Protein AF-A0A6N7ATV6-F1 (afdb_monomer_lite)

Sequence (110 aa):
MRVSTTDLQNAFGKYLSLVQQEDVIIVKNGKSVAKLVKYSEPDYSLVHEEGCGYRVNRMISLEEYTALIESSDQRYELIDGEVYLLASPSFTHQVVMTAPLDVRLFGYAT

Structure (mmCIF, N/CA/C/O backbone):
data_AF-A0A6N7ATV6-F1
#
_entry.id   AF-A0A6N7ATV6-F1
#
loop_
_atom_site.group_PDB
_atom_site.id
_atom_site.type_symbol
_atom_site.label_atom_id
_atom_site.label_alt_id
_atom_site.label_comp_id
_atom_site.label_asym_id
_atom_site.label_entity_id
_atom_site.label_seq_id
_atom_site.pdbx_PDB_ins_code
_atom_site.Cartn_x
_atom_site.Cartn_y
_atom_site.Cartn_z
_atom_site.occupancy
_atom_site.B_iso_or_equiv
_atom_site.auth_seq_id
_atom_site.auth_comp_id
_atom_site.auth_asym_id
_atom_site.auth_atom_id
_atom_site.pdbx_PDB_model_num
ATOM 1 N N . MET A 1 1 ? -15.388 1.008 12.009 1.00 87.00 1 MET A N 1
ATOM 2 C CA . MET A 1 1 ? 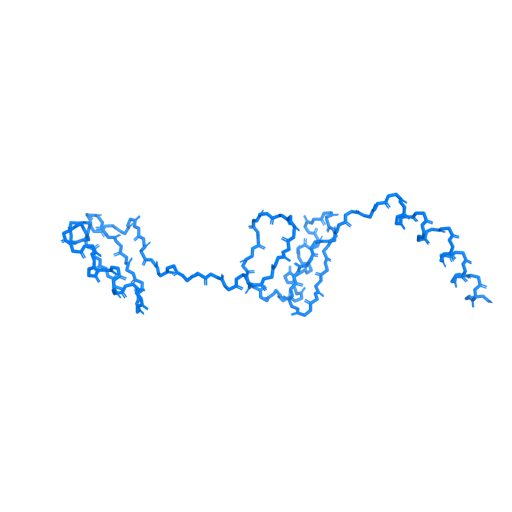-15.583 1.040 13.492 1.00 87.00 1 MET A CA 1
ATOM 3 C C . MET A 1 1 ? -14.518 1.870 14.251 1.00 87.00 1 MET A C 1
ATOM 5 O O . MET A 1 1 ? -13.439 2.075 13.712 1.00 87.00 1 MET A O 1
ATOM 9 N N . ARG A 1 2 ? -14.778 2.363 15.485 1.00 90.31 2 ARG A 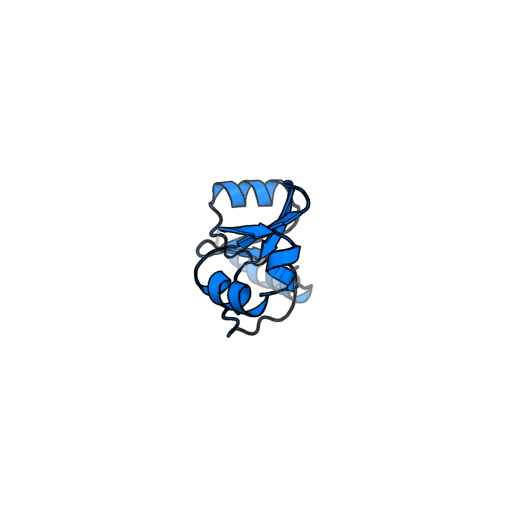N 1
ATOM 10 C CA . ARG A 1 2 ? -13.797 3.070 16.359 1.00 90.31 2 ARG A CA 1
ATOM 11 C C . ARG A 1 2 ? -13.525 2.301 17.658 1.00 90.31 2 ARG A C 1
ATOM 13 O O . ARG A 1 2 ? -14.477 1.894 18.312 1.00 90.31 2 ARG A O 1
ATOM 20 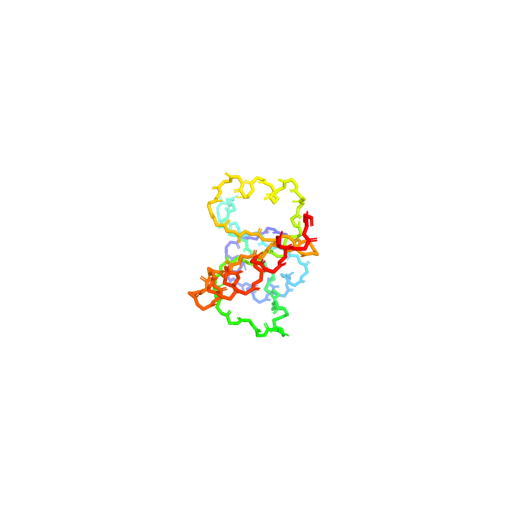N N . VAL A 1 3 ? -12.258 2.150 18.047 1.00 93.00 3 VAL A N 1
ATOM 21 C CA . VAL A 1 3 ? -11.840 1.371 19.232 1.00 93.00 3 VAL A CA 1
ATOM 22 C C . VAL A 1 3 ? -10.800 2.106 20.060 1.00 93.00 3 VAL A C 1
ATOM 24 O O . VAL A 1 3 ? -9.938 2.785 19.502 1.00 93.00 3 VAL A O 1
ATOM 27 N N . SER A 1 4 ? -10.851 1.971 21.385 1.00 93.69 4 SER A N 1
ATOM 28 C CA . SER A 1 4 ? -9.814 2.543 22.244 1.00 93.69 4 SER A CA 1
ATOM 29 C C . SER A 1 4 ? -8.502 1.761 22.118 1.00 93.69 4 SER A C 1
ATOM 31 O O . SER A 1 4 ? -8.494 0.567 21.808 1.00 93.69 4 SER A O 1
ATOM 33 N N . THR A 1 5 ? -7.371 2.416 22.388 1.00 92.56 5 THR A N 1
ATOM 34 C CA . THR A 1 5 ? -6.065 1.738 22.445 1.00 92.56 5 THR A CA 1
ATOM 35 C C . THR A 1 5 ? -6.048 0.592 23.455 1.00 92.56 5 THR A C 1
ATOM 37 O O . THR A 1 5 ? -5.401 -0.421 23.213 1.00 92.56 5 THR A O 1
ATOM 40 N N . THR A 1 6 ? -6.770 0.740 24.565 1.00 91.88 6 THR A N 1
ATOM 41 C CA . THR A 1 6 ? -6.840 -0.253 25.641 1.00 91.88 6 THR A CA 1
ATOM 42 C C . THR A 1 6 ? -7.633 -1.482 25.206 1.00 91.88 6 THR A C 1
ATOM 44 O O . THR A 1 6 ? -7.185 -2.608 25.403 1.00 91.88 6 THR A O 1
ATOM 47 N N . ASP A 1 7 ? -8.774 -1.282 24.540 1.00 91.62 7 ASP A N 1
ATOM 48 C CA . ASP A 1 7 ? -9.582 -2.391 24.023 1.00 91.62 7 ASP A CA 1
ATOM 49 C C . ASP A 1 7 ? -8.828 -3.164 22.947 1.00 91.62 7 ASP A C 1
ATOM 51 O O . ASP A 1 7 ? -8.844 -4.394 22.941 1.00 91.62 7 ASP A O 1
ATOM 55 N N . LEU A 1 8 ? -8.136 -2.448 22.056 1.00 91.19 8 LEU A N 1
ATOM 56 C CA . LEU A 1 8 ? -7.344 -3.060 20.998 1.00 91.19 8 LEU A CA 1
ATOM 57 C C . LEU A 1 8 ? -6.195 -3.911 21.546 1.00 91.19 8 LEU A C 1
ATOM 59 O O . LEU A 1 8 ? -5.938 -4.980 21.003 1.00 91.19 8 LEU A O 1
ATOM 63 N N . GLN A 1 9 ? -5.543 -3.479 22.628 1.00 90.50 9 GLN A N 1
ATOM 64 C CA . GLN A 1 9 ? -4.512 -4.273 23.304 1.00 90.50 9 GLN A CA 1
ATOM 65 C C . GLN A 1 9 ? -5.094 -5.534 23.954 1.00 90.50 9 GLN A C 1
ATOM 67 O O . GLN A 1 9 ? -4.531 -6.614 23.800 1.00 90.50 9 GLN A O 1
ATOM 72 N N . ASN A 1 10 ? -6.240 -5.414 24.628 1.00 93.50 10 ASN A N 1
ATOM 73 C CA . ASN A 1 10 ? -6.863 -6.530 25.342 1.00 93.50 10 ASN A CA 1
ATOM 74 C C . ASN A 1 10 ? -7.483 -7.581 24.407 1.00 93.50 10 ASN A C 1
ATOM 76 O O . ASN A 1 10 ? -7.558 -8.754 24.761 1.00 93.50 10 ASN A O 1
ATOM 80 N N . ALA A 1 11 ? -7.947 -7.172 23.223 1.00 93.06 11 ALA A N 1
ATOM 81 C CA . ALA A 1 11 ? -8.689 -8.031 22.301 1.00 93.06 11 ALA A CA 1
ATOM 82 C C . ALA A 1 11 ? -8.158 -7.959 20.860 1.00 93.06 11 ALA A C 1
ATOM 84 O O . ALA A 1 11 ? -8.935 -7.968 19.903 1.00 93.06 11 ALA A O 1
ATOM 85 N N . PHE A 1 12 ? -6.835 -7.911 20.683 1.00 91.81 12 PHE A N 1
ATOM 86 C CA . PHE A 1 12 ? -6.214 -7.707 19.369 1.00 91.81 12 PHE A CA 1
ATOM 87 C C . PHE A 1 12 ? -6.682 -8.714 18.304 1.00 91.81 12 PHE A C 1
ATOM 89 O O . PHE A 1 12 ? -7.061 -8.320 17.201 1.00 91.81 12 PHE A O 1
ATOM 96 N N . GLY A 1 13 ? -6.760 -10.005 18.649 1.00 90.62 13 GLY A N 1
ATOM 97 C CA . GLY A 1 13 ? -7.205 -11.057 17.722 1.00 90.62 13 GLY A CA 1
ATOM 98 C C . GLY A 1 13 ? -8.644 -10.883 17.217 1.00 90.62 13 GLY A C 1
ATOM 99 O O . GLY A 1 13 ? -8.937 -11.168 16.053 1.00 90.62 13 GLY A O 1
ATOM 100 N N . LYS A 1 14 ? -9.539 -10.338 18.055 1.00 91.62 14 LYS A N 1
ATOM 101 C CA . LYS A 1 14 ? -10.914 -10.009 17.652 1.00 91.62 14 LYS A CA 1
ATOM 102 C C . LYS A 1 14 ? -10.903 -8.945 16.558 1.00 91.62 14 LYS A C 1
ATOM 104 O O . LYS A 1 14 ? -11.592 -9.097 15.556 1.00 91.62 14 LYS A O 1
ATOM 109 N N . TYR A 1 15 ? -10.104 -7.894 16.732 1.00 92.75 15 TYR A N 1
ATOM 110 C CA . TYR A 1 15 ? -10.023 -6.809 15.757 1.00 92.75 15 TYR A CA 1
ATOM 111 C C . TYR A 1 15 ? -9.302 -7.218 14.477 1.00 92.75 15 TYR A C 1
ATOM 113 O O . TYR A 1 15 ? -9.734 -6.798 13.414 1.00 92.75 15 TYR A O 1
ATOM 121 N N . LEU A 1 16 ? -8.296 -8.098 14.535 1.00 90.94 16 LEU A N 1
ATOM 122 C CA . LEU A 1 16 ? -7.703 -8.684 13.324 1.00 90.94 16 LEU A CA 1
ATOM 123 C C . LEU A 1 16 ? -8.732 -9.436 12.471 1.00 90.94 16 LEU A C 1
ATOM 125 O O . LEU A 1 16 ? -8.718 -9.327 11.247 1.00 90.94 16 LEU A O 1
ATOM 129 N N . SER A 1 17 ? -9.641 -10.170 13.115 1.00 91.19 17 SER A N 1
ATOM 130 C CA . SER A 1 17 ? -10.722 -10.875 12.414 1.00 91.19 17 SER A CA 1
ATOM 131 C C . SER A 1 17 ? -11.735 -9.892 11.820 1.00 91.19 17 SER A C 1
ATOM 133 O O . SER A 1 17 ? -12.199 -10.070 10.700 1.00 91.19 17 SER A O 1
ATOM 135 N N . LEU A 1 18 ? -12.041 -8.823 12.556 1.00 90.00 18 LEU A N 1
ATOM 136 C CA . LEU A 1 18 ? -13.014 -7.798 12.172 1.00 90.00 18 LEU A CA 1
ATOM 137 C C . LEU A 1 18 ? -12.513 -6.925 11.007 1.00 90.00 18 LEU A C 1
ATOM 139 O O . LEU A 1 18 ? -13.284 -6.552 10.127 1.00 90.00 18 LEU A O 1
ATOM 143 N N . VAL A 1 19 ? -11.199 -6.701 10.945 1.00 92.00 19 VAL A N 1
ATOM 144 C CA . VAL A 1 19 ? -10.509 -5.988 9.858 1.00 92.00 19 VAL A CA 1
ATOM 145 C C . VAL A 1 19 ? -10.666 -6.671 8.500 1.00 92.00 19 VAL A C 1
ATOM 147 O O . VAL A 1 19 ? -10.567 -6.012 7.471 1.00 92.00 19 VAL A O 1
ATOM 150 N N . GLN A 1 20 ? -10.967 -7.974 8.465 1.00 87.38 20 GLN A N 1
ATOM 151 C CA . GLN A 1 20 ? -11.280 -8.667 7.211 1.00 87.38 20 GLN A CA 1
ATOM 152 C C . GLN A 1 20 ? -12.587 -8.184 6.567 1.00 87.38 20 GLN A C 1
ATOM 154 O O . GLN A 1 20 ? -12.778 -8.404 5.372 1.00 87.38 20 GLN A O 1
ATOM 159 N N . GLN A 1 21 ? -13.473 -7.559 7.349 1.00 87.88 21 GLN A N 1
ATOM 160 C CA . GLN A 1 21 ? -14.787 -7.086 6.915 1.00 87.88 21 GLN A CA 1
ATOM 161 C C . GLN A 1 21 ? -14.868 -5.557 6.845 1.00 87.88 21 GLN A C 1
ATOM 163 O O . GLN A 1 21 ? -15.445 -5.030 5.898 1.00 87.88 21 GLN A O 1
ATOM 168 N N . GLU A 1 22 ? -14.306 -4.839 7.822 1.00 87.69 22 GLU A N 1
ATOM 169 C CA . GLU A 1 22 ? -14.336 -3.373 7.854 1.00 87.69 22 GLU A CA 1
ATOM 170 C C . GLU A 1 22 ? -13.079 -2.752 8.475 1.00 87.69 22 GLU A C 1
ATOM 172 O O . GLU A 1 22 ? -12.409 -3.341 9.319 1.00 87.69 22 GLU A O 1
ATOM 177 N N . ASP A 1 23 ? -12.801 -1.500 8.120 1.00 91.94 23 ASP A N 1
ATOM 178 C CA . ASP A 1 23 ? -11.685 -0.752 8.688 1.00 91.94 23 ASP A CA 1
ATOM 179 C C . ASP A 1 23 ? -11.918 -0.356 10.159 1.00 91.94 23 ASP A C 1
ATOM 181 O O . ASP A 1 23 ? -12.991 0.124 10.561 1.00 91.94 23 ASP A O 1
ATOM 185 N N . VAL A 1 24 ? -10.857 -0.445 10.965 1.00 93.38 24 VAL A N 1
ATOM 186 C CA . VAL A 1 24 ? -10.897 -0.131 12.399 1.00 93.38 24 VAL A CA 1
ATOM 187 C C . VAL A 1 24 ? -10.047 1.103 12.704 1.00 93.38 24 VAL A C 1
ATOM 189 O O . VAL A 1 24 ? -8.839 1.122 12.495 1.00 93.38 24 VAL A O 1
ATOM 192 N N . ILE A 1 25 ? -10.670 2.154 13.237 1.00 94.06 25 ILE A N 1
ATOM 193 C CA . ILE A 1 25 ? -10.004 3.392 13.657 1.00 94.06 25 ILE A CA 1
ATOM 194 C C . ILE A 1 25 ? -9.660 3.298 15.142 1.00 94.06 25 ILE A C 1
ATOM 196 O O . ILE A 1 25 ? -10.535 3.145 15.993 1.00 94.06 25 ILE A O 1
ATOM 200 N N . ILE A 1 26 ? -8.384 3.459 15.460 1.00 94.56 26 ILE A N 1
ATOM 201 C CA . ILE A 1 26 ? -7.854 3.405 16.818 1.00 94.56 26 ILE A CA 1
ATOM 202 C C . ILE A 1 26 ? -7.873 4.815 17.401 1.00 94.56 26 ILE A C 1
ATOM 204 O O . ILE A 1 26 ? -7.332 5.754 16.807 1.00 94.56 26 ILE A O 1
ATOM 208 N N . VAL A 1 27 ? -8.484 4.971 18.573 1.00 94.88 27 VAL A N 1
ATOM 209 C CA . VAL A 1 27 ? -8.567 6.236 19.303 1.00 94.88 27 VAL A CA 1
ATOM 210 C C . VAL A 1 27 ? -7.814 6.172 20.633 1.00 94.88 27 VAL A C 1
ATOM 212 O O . VAL A 1 27 ? -7.905 5.196 21.375 1.00 94.88 27 VAL A O 1
ATOM 215 N N . LYS A 1 28 ? -7.089 7.243 20.962 1.00 93.44 28 LYS A N 1
ATOM 216 C CA . LYS A 1 28 ? -6.431 7.458 22.257 1.00 93.44 28 LYS A CA 1
ATOM 217 C C . LYS A 1 28 ? -6.915 8.787 22.824 1.00 93.44 28 LYS A C 1
ATOM 219 O O . LYS A 1 28 ? -6.814 9.811 22.152 1.00 93.44 28 LYS A O 1
ATOM 224 N N . ASN A 1 29 ? -7.458 8.777 24.040 1.00 89.62 29 ASN A N 1
ATOM 225 C CA . ASN A 1 29 ? -8.010 9.970 24.701 1.00 89.62 29 ASN A CA 1
ATOM 226 C C . ASN A 1 29 ? -9.010 10.741 23.811 1.00 89.62 29 ASN A C 1
ATOM 228 O O . ASN A 1 29 ? -8.935 11.960 23.681 1.00 89.62 29 ASN A O 1
ATOM 232 N N . GLY A 1 30 ? -9.894 10.014 23.118 1.00 85.81 30 GLY A N 1
ATOM 233 C CA . GLY A 1 30 ? -10.899 10.584 22.211 1.00 85.81 30 GLY A CA 1
ATOM 234 C C . GLY A 1 30 ? -10.376 11.048 20.844 1.00 85.81 30 GLY A C 1
ATOM 235 O O . GLY A 1 30 ? -11.177 11.335 19.957 1.00 85.81 30 GLY A O 1
ATOM 236 N N . LYS A 1 31 ? -9.056 11.078 20.619 1.00 91.69 31 LYS A N 1
ATOM 237 C CA . LYS A 1 31 ? -8.454 11.445 19.327 1.00 91.69 31 LYS A CA 1
ATOM 238 C C . LYS A 1 31 ? -8.124 10.207 18.508 1.00 91.69 31 LYS A C 1
ATOM 240 O O . LYS A 1 31 ? -7.630 9.223 19.046 1.00 91.69 31 LYS A O 1
ATOM 245 N N . SER A 1 32 ? -8.383 10.253 17.203 1.00 93.25 32 SER A N 1
ATOM 246 C CA . SER A 1 32 ? -7.979 9.179 16.283 1.00 93.25 32 SER A CA 1
ATOM 247 C C . SER A 1 32 ? -6.467 9.229 16.083 1.00 93.25 32 SER A C 1
ATOM 249 O O . SER A 1 32 ? -5.936 10.292 15.778 1.00 93.25 32 SER A O 1
ATOM 251 N N . VAL A 1 33 ? -5.788 8.105 16.312 1.00 93.94 33 VAL A N 1
ATOM 252 C CA . VAL A 1 33 ? -4.318 8.016 16.300 1.00 93.94 33 VAL A CA 1
ATOM 253 C C . VAL A 1 33 ? -3.779 7.040 15.261 1.00 93.94 33 VAL A C 1
ATOM 255 O O . VAL A 1 33 ? -2.650 7.206 14.818 1.00 93.94 33 VAL A O 1
ATOM 258 N N . ALA A 1 34 ? -4.560 6.032 14.869 1.00 92.06 34 ALA A N 1
ATOM 259 C CA . ALA A 1 34 ? -4.155 5.039 13.879 1.00 92.06 34 ALA A CA 1
ATOM 260 C C . ALA A 1 34 ? -5.377 4.386 13.218 1.00 92.06 34 ALA A C 1
ATOM 262 O O . ALA A 1 34 ? -6.505 4.521 13.699 1.00 92.06 34 ALA A O 1
ATOM 263 N N . LYS A 1 35 ? -5.147 3.664 12.120 1.00 92.06 35 LYS A N 1
ATOM 264 C CA . LYS A 1 35 ? -6.158 2.894 11.393 1.00 92.06 35 LYS A CA 1
ATOM 265 C C . LYS A 1 35 ? -5.590 1.512 11.078 1.00 92.06 35 LYS A C 1
ATOM 267 O O . LYS A 1 35 ? -4.481 1.413 10.566 1.00 92.06 35 LYS A O 1
ATOM 272 N N . LEU A 1 36 ? -6.344 0.471 11.404 1.00 91.00 36 LEU A N 1
ATOM 273 C CA . LEU A 1 36 ? -6.042 -0.912 11.067 1.00 91.00 36 LEU A CA 1
ATOM 274 C C . LEU A 1 36 ? -6.886 -1.292 9.846 1.00 91.00 36 LEU A C 1
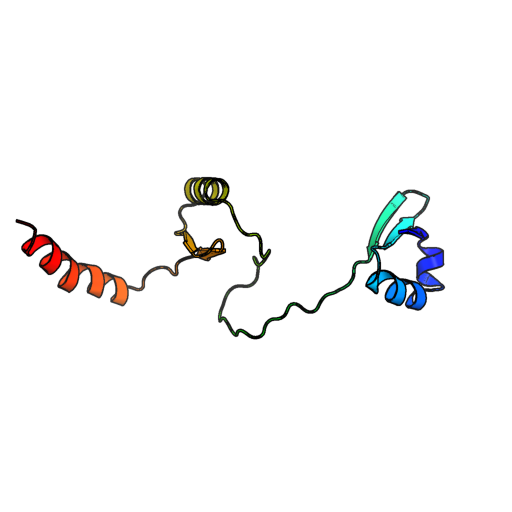ATOM 276 O O . LEU A 1 36 ? -8.107 -1.118 9.858 1.00 91.00 36 LEU A O 1
ATOM 280 N N . VAL A 1 37 ? -6.215 -1.757 8.797 1.00 91.00 37 VAL A N 1
ATOM 281 C CA . VAL A 1 37 ? -6.804 -2.114 7.501 1.00 91.00 37 VAL A CA 1
ATOM 282 C C . VAL A 1 37 ? -6.348 -3.509 7.105 1.00 91.00 37 VAL A C 1
ATOM 284 O O . VAL A 1 37 ? -5.273 -3.953 7.522 1.00 91.00 37 VAL A O 1
ATOM 287 N N . LYS A 1 38 ? -7.165 -4.212 6.318 1.00 89.56 38 LYS A N 1
ATOM 288 C CA . LYS A 1 38 ? -6.807 -5.537 5.816 1.00 89.56 38 LYS A CA 1
ATOM 289 C C . LYS A 1 38 ? -5.579 -5.414 4.926 1.00 89.56 38 LYS A C 1
ATOM 291 O O . LYS A 1 38 ? -5.565 -4.623 3.988 1.00 89.56 38 LYS A O 1
ATOM 296 N N . TYR A 1 39 ? -4.579 -6.242 5.196 1.00 83.31 39 TYR A N 1
ATOM 297 C CA . TYR A 1 39 ? -3.514 -6.479 4.238 1.00 83.31 39 TYR A CA 1
ATOM 298 C C . TYR A 1 39 ? -4.019 -7.494 3.212 1.00 83.31 39 TYR A C 1
ATOM 300 O O . TYR A 1 39 ? -4.256 -8.656 3.541 1.00 83.31 39 TYR A O 1
ATOM 308 N N . SER A 1 40 ? -4.276 -7.038 1.992 1.00 77.00 40 SER A N 1
ATOM 309 C CA . SER A 1 40 ? -4.474 -7.912 0.840 1.00 77.00 40 SER A CA 1
ATOM 310 C C . SER A 1 40 ? -3.109 -8.173 0.235 1.00 77.00 40 SER A C 1
ATOM 312 O O . SER A 1 40 ? -2.485 -7.203 -0.191 1.00 77.00 40 SER A O 1
ATOM 314 N N . GLU A 1 41 ? -2.668 -9.436 0.211 1.00 66.25 41 GLU A N 1
ATOM 315 C CA . GLU A 1 41 ? -1.543 -9.848 -0.626 1.00 66.25 41 GLU A CA 1
ATOM 316 C C . GLU A 1 41 ? -1.878 -9.437 -2.063 1.00 66.25 41 GLU A C 1
ATOM 318 O O . GLU A 1 41 ? -2.885 -9.876 -2.622 1.00 66.25 41 GLU A O 1
ATOM 323 N N . PRO A 1 42 ? -1.125 -8.504 -2.630 1.00 56.75 42 PRO A N 1
ATOM 324 C CA . PRO A 1 42 ? -1.303 -8.129 -4.020 1.00 56.75 42 PRO A CA 1
ATOM 325 C C . PRO A 1 42 ? -0.811 -9.271 -4.913 1.00 56.75 42 PRO A C 1
ATOM 327 O O . PRO A 1 42 ? 0.230 -9.882 -4.673 1.00 56.75 42 PRO A O 1
ATOM 330 N N . ASP A 1 43 ? -1.622 -9.577 -5.916 1.00 46.16 43 ASP A N 1
ATOM 331 C CA . ASP A 1 43 ? -1.497 -10.733 -6.798 1.00 46.16 43 ASP A CA 1
ATOM 332 C C . ASP A 1 43 ? -0.311 -10.532 -7.766 1.00 46.16 43 ASP A C 1
ATOM 334 O O . ASP A 1 43 ? -0.467 -10.181 -8.932 1.00 46.16 43 ASP A O 1
ATOM 338 N N . TYR A 1 44 ? 0.920 -10.632 -7.257 1.00 48.69 44 TYR A N 1
ATOM 339 C CA . TYR A 1 44 ? 2.147 -10.383 -8.018 1.00 48.69 44 TYR A CA 1
ATOM 340 C C . TYR A 1 44 ? 2.667 -11.651 -8.701 1.00 48.69 44 TYR A C 1
ATOM 342 O O . TYR A 1 44 ? 3.822 -12.047 -8.531 1.00 48.69 44 TYR A O 1
ATOM 350 N N . SER A 1 45 ? 1.843 -12.304 -9.507 1.00 38.44 45 SER A N 1
ATOM 351 C CA . SER A 1 45 ? 2.334 -13.341 -10.415 1.00 38.44 45 SER A CA 1
ATOM 352 C C . SER A 1 45 ? 2.805 -12.732 -11.738 1.00 38.44 45 SER A C 1
ATOM 354 O O . SER A 1 45 ? 2.412 -13.181 -12.801 1.00 38.44 45 SER A O 1
ATOM 356 N N . LEU A 1 46 ? 3.670 -11.712 -11.703 1.00 40.38 46 LEU A N 1
ATOM 357 C CA . LEU A 1 46 ? 4.448 -11.324 -12.882 1.00 40.38 46 LEU A CA 1
ATOM 358 C C . LEU A 1 46 ? 5.760 -10.667 -12.441 1.00 40.38 46 LEU A C 1
ATOM 360 O O . LEU A 1 46 ? 5.803 -9.512 -12.019 1.00 40.38 46 LEU A O 1
ATOM 364 N N . VAL A 1 47 ? 6.835 -11.445 -12.530 1.00 38.25 47 VAL A N 1
ATOM 365 C CA . VAL A 1 47 ? 8.220 -10.979 -12.432 1.00 38.25 47 VAL A CA 1
ATOM 366 C C . VAL A 1 47 ? 8.389 -9.790 -13.379 1.00 38.25 47 VAL A C 1
ATOM 368 O O . VAL A 1 47 ? 8.222 -9.948 -14.584 1.00 38.25 47 VAL A O 1
ATOM 371 N N . HIS A 1 48 ? 8.679 -8.605 -12.850 1.00 38.84 48 HIS A N 1
ATOM 372 C CA . HIS A 1 48 ? 9.257 -7.502 -13.613 1.00 38.84 48 HIS A CA 1
ATOM 373 C C . HIS A 1 48 ? 10.467 -7.017 -12.831 1.00 38.84 48 HIS A C 1
ATOM 375 O O . HIS A 1 48 ? 10.357 -6.614 -11.670 1.00 38.84 48 HIS A O 1
ATOM 381 N N . GLU A 1 49 ? 11.627 -7.166 -13.457 1.00 39.41 49 GLU A N 1
ATOM 382 C CA . GLU A 1 49 ? 12.883 -6.652 -12.949 1.00 39.41 49 GLU A CA 1
ATOM 383 C C . GLU A 1 49 ? 12.811 -5.120 -12.879 1.00 39.41 49 GLU A C 1
ATOM 385 O O . GLU A 1 49 ? 12.363 -4.457 -13.810 1.00 39.41 49 GLU A O 1
ATOM 390 N N . GLU A 1 50 ? 13.281 -4.609 -11.741 1.00 38.47 50 GLU A N 1
ATOM 391 C CA . GLU A 1 50 ? 13.652 -3.221 -11.454 1.00 38.47 50 GLU A CA 1
ATOM 392 C C . GLU A 1 50 ? 12.534 -2.196 -11.165 1.00 38.47 50 GLU A C 1
ATOM 394 O O . GLU A 1 50 ? 11.711 -1.836 -11.999 1.00 38.47 50 GLU A O 1
ATOM 399 N N . GLY A 1 51 ? 12.598 -1.635 -9.947 1.00 39.19 51 GLY A N 1
ATOM 400 C CA . GLY A 1 51 ? 12.026 -0.322 -9.627 1.00 39.19 51 GLY A CA 1
ATOM 401 C C . GLY A 1 51 ? 10.923 -0.309 -8.570 1.00 39.19 51 GLY A C 1
ATOM 402 O O . GLY A 1 51 ? 9.749 -0.123 -8.871 1.00 39.19 51 GLY A O 1
ATOM 403 N N . CYS A 1 52 ? 11.308 -0.444 -7.301 1.00 42.22 52 CYS A N 1
ATOM 404 C CA . CYS A 1 52 ? 10.474 -0.141 -6.137 1.00 42.22 52 CYS A CA 1
ATOM 405 C C . CYS A 1 52 ? 9.848 1.268 -6.242 1.00 42.22 52 CYS A C 1
ATOM 407 O O . CYS A 1 52 ? 10.582 2.245 -6.378 1.00 42.22 52 CYS A O 1
ATOM 409 N N . GLY A 1 53 ? 8.520 1.389 -6.102 1.00 40.56 53 GLY A N 1
ATOM 410 C CA . GLY A 1 53 ? 7.944 2.616 -5.532 1.00 40.56 53 GLY A CA 1
ATOM 411 C C . GLY A 1 53 ? 6.594 3.120 -6.035 1.00 40.56 53 GLY A C 1
ATOM 412 O O . GLY A 1 53 ? 5.947 3.843 -5.286 1.00 40.56 53 GLY A O 1
ATOM 413 N N . TYR A 1 54 ? 6.110 2.749 -7.222 1.00 42.94 54 TYR A N 1
ATOM 414 C CA . TYR A 1 54 ? 4.844 3.307 -7.724 1.00 42.94 54 TYR A CA 1
ATOM 415 C C . TYR A 1 54 ? 3.978 2.249 -8.386 1.00 42.94 54 TYR A C 1
ATOM 417 O O . TYR A 1 54 ? 4.017 2.072 -9.596 1.00 42.94 54 TYR A O 1
ATOM 425 N N . ARG A 1 55 ? 3.162 1.548 -7.596 1.00 42.38 55 ARG A N 1
ATOM 426 C CA . ARG A 1 55 ? 2.049 0.759 -8.140 1.00 42.38 55 ARG A CA 1
ATOM 427 C C . ARG A 1 55 ? 0.791 0.971 -7.314 1.00 42.38 55 ARG A C 1
ATOM 429 O O . ARG A 1 55 ? 0.299 0.081 -6.630 1.00 42.38 55 ARG A O 1
ATOM 436 N N . VAL A 1 56 ? 0.276 2.197 -7.386 1.00 41.62 56 VAL A N 1
ATOM 437 C CA . VAL A 1 56 ? -1.170 2.393 -7.305 1.00 41.62 56 VAL A CA 1
ATOM 438 C C . VAL A 1 56 ? -1.676 1.951 -8.672 1.00 41.62 56 VAL A C 1
ATOM 440 O O . VAL A 1 56 ? -1.300 2.566 -9.665 1.00 41.62 56 VAL A O 1
ATOM 443 N N . ASN A 1 57 ? -2.480 0.888 -8.733 1.00 46.25 57 ASN A N 1
ATOM 444 C CA . ASN A 1 57 ? -3.226 0.508 -9.937 1.00 46.25 57 ASN A CA 1
ATOM 445 C C . ASN A 1 57 ? -4.325 1.559 -10.175 1.00 46.25 57 ASN A C 1
ATOM 447 O O . ASN A 1 57 ? -5.518 1.326 -9.991 1.00 46.25 57 ASN A O 1
ATOM 451 N N . ARG A 1 58 ? -3.892 2.789 -10.440 1.00 51.84 58 ARG A N 1
ATOM 452 C CA . ARG A 1 58 ? -4.733 3.911 -10.806 1.00 51.84 58 ARG A CA 1
ATOM 453 C C . ARG A 1 58 ? -4.731 3.908 -12.319 1.00 51.84 58 ARG A C 1
ATOM 455 O O . ARG A 1 58 ? -3.712 4.229 -12.918 1.00 51.84 58 ARG A O 1
ATOM 462 N N . MET A 1 59 ? -5.867 3.548 -12.907 1.00 56.69 59 MET A N 1
ATOM 463 C CA . MET A 1 59 ? -6.139 3.928 -14.287 1.00 56.69 59 MET A CA 1
ATOM 464 C C . MET A 1 59 ? -6.048 5.452 -14.338 1.00 56.69 59 MET A C 1
ATOM 466 O O . MET A 1 59 ? -6.829 6.142 -13.678 1.00 56.69 59 MET A O 1
ATOM 470 N N . ILE A 1 60 ? -5.019 5.955 -15.009 1.00 64.00 60 ILE A N 1
ATOM 471 C CA . ILE A 1 60 ? -4.768 7.386 -15.146 1.00 64.00 60 ILE A CA 1
ATOM 472 C C . ILE A 1 60 ? -5.556 7.870 -16.359 1.00 64.00 60 ILE A C 1
ATOM 474 O O . ILE A 1 60 ? -5.539 7.251 -17.423 1.00 64.00 60 ILE A O 1
ATOM 478 N N . SER A 1 61 ? -6.285 8.968 -16.188 1.00 70.56 61 SER A N 1
ATOM 479 C CA . SER A 1 61 ? -6.970 9.616 -17.308 1.00 70.56 61 SER A CA 1
ATOM 480 C C . SER A 1 61 ? -5.963 10.318 -18.228 1.00 70.56 61 SER A C 1
ATOM 482 O O . SER A 1 61 ? -4.880 10.717 -17.800 1.00 70.56 61 SER A O 1
ATOM 484 N N . LEU A 1 62 ? -6.321 10.517 -19.500 1.00 72.62 62 LEU A N 1
ATOM 485 C CA . LEU A 1 62 ? -5.458 11.208 -20.469 1.00 72.62 62 LEU A CA 1
ATOM 486 C C . LEU A 1 62 ? -5.017 12.603 -19.978 1.00 72.62 62 LEU A C 1
ATOM 488 O O . LEU A 1 62 ? -3.880 13.016 -20.205 1.00 72.62 62 LEU A O 1
ATOM 492 N N . GLU A 1 63 ? -5.901 13.313 -19.276 1.00 77.31 63 GLU A N 1
ATOM 493 C CA . GLU A 1 63 ? -5.647 14.647 -18.719 1.00 77.31 63 GLU A CA 1
ATOM 494 C C . GLU A 1 63 ? -4.559 14.608 -17.636 1.00 77.31 63 GLU A C 1
ATOM 496 O O . GLU A 1 63 ? -3.628 15.412 -17.641 1.00 77.31 63 GLU A O 1
ATOM 501 N N . GLU A 1 64 ? -4.629 13.621 -16.743 1.00 71.44 64 GLU A N 1
ATOM 502 C CA . GLU A 1 64 ? -3.632 13.402 -15.692 1.00 71.44 64 GLU A CA 1
ATOM 503 C C . GLU A 1 64 ? -2.274 12.970 -16.264 1.00 71.44 64 GLU A C 1
ATOM 505 O O . GLU A 1 64 ? -1.235 13.405 -15.770 1.00 71.44 64 GLU A O 1
ATOM 510 N N . TYR A 1 65 ? -2.269 12.158 -17.326 1.00 78.94 65 TYR A N 1
ATOM 511 C CA . TYR A 1 65 ? -1.051 11.799 -18.058 1.00 78.94 65 TYR A CA 1
ATOM 512 C C . TYR A 1 65 ? -0.400 13.021 -18.720 1.00 78.94 65 TYR A C 1
ATOM 514 O O . TYR A 1 65 ? 0.813 13.202 -18.625 1.00 78.94 65 TYR A O 1
ATOM 522 N N . THR A 1 66 ? -1.205 13.892 -19.332 1.00 77.25 66 THR A N 1
ATOM 523 C CA . THR A 1 66 ? -0.716 15.128 -19.966 1.00 77.25 66 THR A CA 1
ATOM 524 C C . THR A 1 66 ? -0.022 16.028 -18.945 1.00 77.25 66 THR A C 1
ATOM 526 O O . THR A 1 66 ? 1.117 16.437 -19.156 1.00 77.25 66 THR A O 1
ATOM 529 N N . ALA A 1 67 ? -0.659 16.252 -17.792 1.00 80.50 67 ALA A N 1
ATOM 530 C CA . ALA A 1 67 ? -0.076 17.043 -16.710 1.00 80.50 67 ALA A CA 1
ATOM 531 C C . ALA A 1 67 ? 1.230 16.434 -16.163 1.00 80.50 67 ALA A C 1
ATOM 533 O O . ALA A 1 67 ? 2.150 17.158 -15.780 1.00 80.50 67 ALA A O 1
ATOM 534 N N . LEU A 1 68 ? 1.330 15.100 -16.135 1.00 75.75 68 LEU A N 1
ATOM 535 C CA . LEU A 1 68 ? 2.527 14.394 -15.688 1.00 75.75 68 LEU A CA 1
ATOM 536 C C . LEU A 1 68 ? 3.707 14.610 -16.647 1.00 75.75 68 LEU A C 1
ATOM 538 O O . LEU A 1 68 ? 4.805 14.915 -16.180 1.00 75.75 68 LEU A O 1
ATOM 542 N N . ILE A 1 69 ? 3.480 14.531 -17.961 1.00 78.00 69 ILE A N 1
ATOM 543 C CA . ILE A 1 69 ? 4.517 14.796 -18.974 1.00 78.00 69 ILE A CA 1
ATOM 544 C C . ILE A 1 69 ? 4.964 16.252 -18.958 1.00 78.00 69 ILE A C 1
ATOM 546 O O . ILE A 1 69 ? 6.155 16.523 -19.034 1.00 78.00 69 ILE A O 1
ATOM 550 N N . GLU A 1 70 ? 4.043 17.201 -18.820 1.00 81.81 70 GLU A N 1
ATOM 551 C CA . GLU A 1 70 ? 4.410 18.622 -18.759 1.00 81.81 70 GLU A CA 1
ATOM 552 C C . GLU A 1 70 ? 5.260 18.962 -17.524 1.00 81.81 70 GLU A C 1
ATOM 554 O O . GLU A 1 70 ? 6.026 19.924 -17.536 1.00 81.81 70 GLU A O 1
ATOM 559 N N . SER A 1 71 ? 5.142 18.171 -16.455 1.00 77.62 71 SER A N 1
ATOM 560 C CA . SER A 1 71 ? 5.871 18.383 -15.203 1.00 77.62 71 SER A CA 1
ATOM 561 C C . SER A 1 71 ? 7.258 17.731 -15.145 1.00 77.62 71 SER A C 1
ATOM 563 O O . SER A 1 71 ? 7.995 17.972 -14.186 1.00 77.62 71 SER A O 1
ATOM 565 N N . SER A 1 72 ? 7.619 16.886 -16.118 1.00 73.12 72 SER A N 1
ATOM 566 C CA . SER A 1 72 ? 8.820 16.048 -16.053 1.00 73.12 72 SER A CA 1
ATOM 567 C C . SER A 1 72 ? 9.517 15.899 -17.404 1.00 73.12 72 SER A C 1
ATOM 569 O O . SER A 1 72 ? 8.882 15.634 -18.415 1.00 73.12 72 SER A O 1
ATOM 571 N N . ASP A 1 73 ? 10.851 15.935 -17.402 1.00 74.75 73 ASP A N 1
ATOM 572 C CA . ASP A 1 73 ? 11.669 15.635 -18.589 1.00 74.75 73 ASP A CA 1
ATOM 573 C C . ASP A 1 73 ? 11.789 14.123 -18.882 1.00 74.75 73 ASP A C 1
ATOM 575 O O . ASP A 1 73 ? 12.446 13.704 -19.839 1.00 74.75 73 ASP A O 1
ATOM 579 N N . GLN A 1 74 ? 11.205 13.270 -18.034 1.00 75.94 74 GLN A N 1
ATOM 580 C CA . GLN A 1 74 ? 11.213 11.824 -18.231 1.00 75.94 74 GLN A CA 1
ATOM 581 C C . GLN A 1 74 ? 10.168 11.398 -19.268 1.00 75.94 74 GLN A C 1
ATOM 583 O O . GLN A 1 74 ? 9.074 11.950 -19.352 1.00 75.94 74 GLN A O 1
ATOM 588 N N . ARG A 1 75 ? 10.499 10.374 -20.061 1.00 79.75 75 ARG A N 1
ATOM 589 C CA . ARG A 1 75 ? 9.625 9.899 -21.140 1.00 79.75 75 ARG A CA 1
ATOM 590 C C . ARG A 1 75 ? 8.666 8.831 -20.629 1.00 79.75 75 ARG A C 1
ATOM 592 O O . ARG A 1 75 ? 9.093 7.713 -20.343 1.00 79.75 75 ARG A O 1
ATOM 599 N N . TYR A 1 76 ? 7.387 9.174 -20.569 1.00 82.81 76 TYR A N 1
ATOM 600 C CA . TYR A 1 76 ? 6.315 8.278 -20.150 1.00 82.81 76 TYR A CA 1
ATOM 601 C C . TYR A 1 76 ? 5.384 7.921 -21.314 1.00 82.81 76 TYR A C 1
ATOM 603 O O . TYR A 1 76 ? 5.063 8.776 -22.138 1.00 82.81 76 TYR A O 1
ATOM 611 N N . GLU A 1 77 ? 4.881 6.690 -21.342 1.00 78.75 77 GLU A N 1
ATOM 612 C CA . GLU A 1 77 ? 3.863 6.220 -22.291 1.00 78.75 77 GLU A CA 1
ATOM 613 C C . GLU A 1 77 ? 2.613 5.737 -21.557 1.00 78.75 77 GLU A C 1
ATOM 615 O O . GLU A 1 77 ? 2.716 5.061 -20.538 1.00 78.75 77 GLU A O 1
ATOM 620 N N . LEU A 1 78 ? 1.434 6.086 -22.076 1.00 80.50 78 LEU A N 1
ATOM 621 C CA . LEU A 1 78 ? 0.147 5.589 -21.589 1.00 80.50 78 LEU A CA 1
ATOM 622 C C . LEU A 1 78 ? -0.330 4.457 -22.507 1.00 80.50 78 LEU A C 1
ATOM 624 O O . LEU A 1 78 ? -0.672 4.708 -23.662 1.00 80.50 78 LEU A O 1
ATOM 628 N N . ILE A 1 79 ? -0.368 3.225 -21.997 1.00 80.00 79 ILE A N 1
ATOM 629 C CA . ILE A 1 79 ? -0.800 2.027 -22.732 1.00 80.00 79 ILE A CA 1
ATOM 630 C C . ILE A 1 79 ? -1.886 1.342 -21.903 1.00 80.00 79 ILE A C 1
ATOM 632 O O . ILE A 1 79 ? -1.676 1.048 -20.731 1.00 80.00 79 ILE A O 1
ATOM 636 N N . ASP A 1 80 ? -3.071 1.151 -22.489 1.00 76.75 80 ASP A N 1
ATOM 637 C CA . ASP A 1 80 ? -4.233 0.512 -21.846 1.00 76.75 80 ASP A CA 1
ATOM 638 C C . ASP A 1 80 ? -4.632 1.103 -20.473 1.00 76.75 80 ASP A C 1
ATOM 640 O O . ASP A 1 80 ? -5.181 0.424 -19.608 1.00 76.75 80 ASP A O 1
ATOM 644 N N . GLY A 1 81 ? -4.399 2.407 -20.281 1.00 69.25 81 GLY A N 1
ATOM 645 C CA . GLY A 1 81 ? -4.729 3.126 -19.043 1.00 69.25 81 GLY A CA 1
ATOM 646 C C . GLY A 1 81 ? -3.647 3.065 -17.960 1.00 69.25 81 GLY A C 1
ATOM 647 O O . GLY A 1 81 ? -3.844 3.616 -16.874 1.00 69.25 81 GLY A O 1
ATOM 648 N N . GLU A 1 82 ? -2.502 2.451 -18.255 1.00 72.00 82 GLU A N 1
ATOM 649 C CA . GLU A 1 82 ? -1.337 2.370 -17.378 1.00 72.00 82 GLU A CA 1
ATOM 650 C C . GLU A 1 82 ? -0.177 3.218 -17.912 1.00 72.00 82 GLU A C 1
ATOM 652 O O . GLU A 1 82 ? 0.058 3.293 -19.119 1.00 72.00 82 GLU A O 1
ATOM 657 N N . VAL A 1 83 ? 0.557 3.867 -17.004 1.00 74.44 83 VAL A N 1
ATOM 658 C CA . VAL A 1 83 ? 1.696 4.724 -17.355 1.00 74.44 83 VAL A CA 1
ATOM 659 C C . VAL A 1 83 ? 3.004 3.958 -17.182 1.00 74.44 83 VAL A C 1
ATOM 661 O O . VAL A 1 83 ? 3.336 3.508 -16.085 1.00 74.44 83 VAL A O 1
ATOM 664 N N . TYR A 1 84 ? 3.772 3.873 -18.261 1.00 76.31 84 TYR A N 1
ATOM 665 C CA . TYR A 1 84 ? 5.067 3.213 -18.343 1.00 76.31 84 TYR A CA 1
ATOM 666 C C . TYR A 1 84 ? 6.180 4.251 -18.469 1.00 76.31 84 TYR A C 1
ATOM 668 O O . TYR A 1 84 ? 6.122 5.131 -19.324 1.00 76.31 84 TYR A O 1
ATOM 676 N N . LEU A 1 85 ? 7.218 4.148 -17.635 1.00 78.38 85 LEU A N 1
ATOM 677 C CA . LEU A 1 85 ? 8.445 4.926 -17.810 1.00 78.38 85 LEU A CA 1
ATOM 678 C C . LEU A 1 85 ? 9.326 4.226 -18.845 1.00 78.38 85 LEU A C 1
ATOM 680 O O . LEU A 1 85 ? 9.745 3.086 -18.640 1.00 78.38 85 LEU A O 1
ATOM 684 N N . LEU A 1 86 ? 9.636 4.910 -19.942 1.00 77.25 86 LEU A N 1
ATOM 685 C CA . LEU A 1 86 ? 10.532 4.363 -20.948 1.00 77.25 86 LEU A CA 1
ATOM 686 C C . LEU A 1 86 ? 11.966 4.358 -20.433 1.00 77.25 86 LEU A C 1
ATOM 688 O O . LEU A 1 86 ? 12.497 5.388 -20.010 1.00 77.25 86 LEU A O 1
ATOM 692 N N . ALA A 1 87 ? 12.622 3.206 -20.562 1.00 73.44 87 ALA A N 1
ATOM 693 C CA . ALA A 1 87 ? 14.054 3.112 -20.347 1.00 73.44 87 ALA A CA 1
ATOM 694 C C . ALA A 1 87 ? 14.793 4.087 -21.275 1.00 73.44 87 ALA A C 1
ATOM 696 O O . ALA A 1 87 ? 14.451 4.249 -22.455 1.00 73.44 87 ALA A O 1
ATOM 697 N N . SER A 1 88 ? 15.829 4.730 -20.736 1.00 74.44 88 SER A N 1
ATOM 698 C CA . SER A 1 88 ? 16.728 5.553 -21.535 1.00 74.44 88 SER A CA 1
ATOM 699 C C . SER A 1 88 ? 17.333 4.687 -22.644 1.00 74.44 88 SER A C 1
ATOM 701 O O . SER A 1 88 ? 17.931 3.649 -22.344 1.00 74.44 88 SER A O 1
ATOM 703 N N . PRO A 1 89 ? 17.186 5.070 -23.925 1.00 75.75 89 PRO A N 1
ATOM 704 C CA . PRO A 1 89 ? 17.667 4.249 -25.0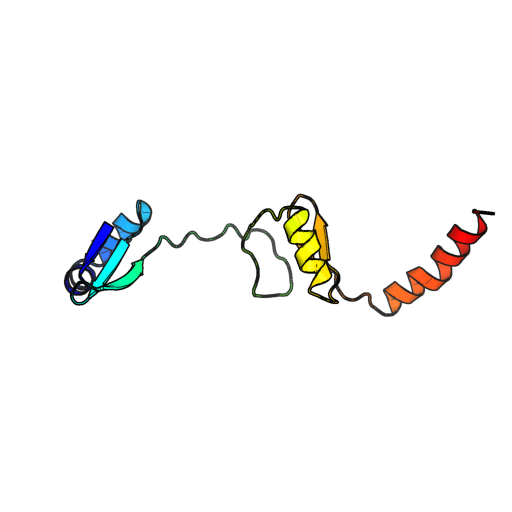24 1.00 75.75 89 PRO A CA 1
ATOM 705 C C . PRO A 1 89 ? 19.187 4.116 -24.943 1.00 75.75 89 PRO A C 1
ATOM 707 O O . PRO A 1 89 ? 19.904 5.114 -24.826 1.00 75.75 89 PRO A O 1
ATOM 710 N N . SER A 1 90 ? 19.682 2.882 -25.032 1.00 80.00 90 SER A N 1
ATOM 711 C CA . SER A 1 90 ? 21.118 2.606 -25.035 1.00 80.00 90 SER A CA 1
ATOM 712 C C . SER A 1 90 ? 21.794 3.153 -26.296 1.00 80.00 90 SER A C 1
ATOM 714 O O . SER A 1 90 ? 21.149 3.396 -27.317 1.00 80.00 90 SER A O 1
ATOM 716 N N . PHE A 1 91 ? 23.119 3.306 -26.259 1.00 79.56 91 PHE A N 1
ATOM 717 C CA . PHE A 1 91 ? 23.891 3.755 -27.422 1.00 79.56 91 PHE A CA 1
ATOM 718 C C . PHE A 1 91 ? 23.633 2.881 -28.662 1.00 79.56 91 PHE A C 1
ATOM 720 O O . PHE A 1 91 ? 23.401 3.397 -29.751 1.00 79.56 91 PHE A O 1
ATOM 727 N N . THR A 1 92 ? 23.578 1.556 -28.496 1.00 80.50 92 THR A N 1
ATOM 728 C CA . THR A 1 92 ? 23.256 0.623 -29.587 1.00 80.50 92 THR A CA 1
ATOM 729 C C . THR A 1 92 ? 21.854 0.857 -30.144 1.00 80.50 92 THR A C 1
ATOM 731 O O . THR A 1 92 ? 21.678 0.861 -31.360 1.00 80.50 92 THR A O 1
ATOM 734 N N . HIS A 1 93 ? 20.868 1.103 -29.274 1.00 75.31 93 HIS A N 1
ATOM 735 C CA . HIS A 1 93 ? 19.508 1.439 -29.694 1.00 75.31 93 HIS A CA 1
ATOM 736 C C . HIS A 1 93 ? 19.487 2.725 -30.534 1.00 75.31 93 HIS A C 1
ATOM 738 O O . HIS A 1 93 ? 18.849 2.770 -31.582 1.00 75.31 93 HIS A O 1
ATOM 744 N N . GLN A 1 94 ? 20.232 3.754 -30.119 1.00 74.88 94 GLN A N 1
ATOM 745 C CA . GLN A 1 94 ? 20.325 5.023 -30.847 1.00 74.88 94 GLN A CA 1
ATOM 746 C C . GLN A 1 94 ? 20.984 4.854 -32.221 1.00 74.88 94 GLN A C 1
ATOM 748 O O . GLN A 1 94 ? 20.437 5.313 -33.217 1.00 74.88 94 GLN A O 1
ATOM 753 N N . VAL A 1 95 ? 22.104 4.130 -32.308 1.00 78.50 95 VAL A N 1
ATOM 754 C CA . VAL A 1 95 ? 22.804 3.893 -33.584 1.00 78.50 95 VAL A CA 1
ATOM 755 C C . VAL A 1 95 ? 21.915 3.151 -34.588 1.00 78.50 95 VAL A C 1
ATOM 757 O O . VAL A 1 95 ? 21.914 3.486 -35.773 1.00 78.50 95 VAL A O 1
ATOM 760 N N . VAL A 1 96 ? 21.124 2.176 -34.129 1.00 75.25 96 VAL A N 1
ATOM 761 C CA . VAL A 1 96 ? 20.175 1.441 -34.983 1.00 75.25 96 VAL A CA 1
ATOM 762 C C . VAL A 1 96 ? 18.990 2.312 -35.415 1.00 75.25 96 VAL A C 1
ATOM 764 O O . VAL A 1 96 ? 18.495 2.138 -36.526 1.00 75.25 96 VAL A O 1
ATOM 767 N N . MET A 1 97 ? 18.546 3.267 -34.596 1.00 70.94 97 MET A N 1
ATOM 768 C CA . MET A 1 97 ? 17.515 4.221 -35.019 1.00 70.94 97 MET A CA 1
ATOM 769 C C . MET A 1 97 ? 18.050 5.226 -36.047 1.00 70.94 97 MET A C 1
ATOM 771 O O . MET A 1 97 ? 17.442 5.408 -37.099 1.00 70.94 97 MET A O 1
ATOM 775 N N . THR A 1 98 ? 19.220 5.818 -35.792 1.00 67.94 98 THR A N 1
ATOM 776 C CA . THR A 1 98 ? 19.758 6.917 -36.606 1.00 67.94 98 THR A CA 1
ATOM 777 C C . THR A 1 98 ? 20.374 6.461 -37.933 1.00 67.94 98 THR A C 1
ATOM 779 O O . THR A 1 98 ? 20.235 7.149 -38.940 1.00 67.94 98 THR A O 1
ATOM 782 N N . ALA A 1 99 ? 21.085 5.328 -37.977 1.00 58.44 99 ALA A N 1
ATOM 783 C CA . ALA A 1 99 ? 21.905 4.992 -39.148 1.00 58.44 99 ALA A CA 1
ATOM 784 C C . ALA A 1 99 ? 21.160 4.208 -40.261 1.00 58.44 99 ALA A C 1
ATOM 786 O O . ALA A 1 99 ? 21.254 4.613 -41.421 1.00 58.44 99 ALA A O 1
ATOM 787 N N . PRO A 1 100 ? 20.433 3.103 -39.986 1.00 57.00 100 PRO A N 1
ATOM 788 C CA . PRO A 1 100 ? 19.753 2.333 -41.037 1.00 57.00 100 PRO A CA 1
ATOM 789 C C . PRO A 1 100 ? 18.270 2.671 -41.271 1.00 57.00 100 PRO A C 1
ATOM 791 O O . PRO A 1 100 ? 17.792 2.431 -42.381 1.00 57.00 100 PRO A O 1
ATOM 794 N N . LEU A 1 101 ? 17.528 3.172 -40.275 1.00 56.53 101 LEU A N 1
ATOM 795 C CA . LEU A 1 101 ? 16.070 3.351 -40.378 1.00 56.53 101 LEU A CA 1
ATOM 796 C C . LEU A 1 101 ? 15.674 4.755 -40.848 1.00 56.53 101 LEU A C 1
ATOM 798 O O . LEU A 1 101 ? 14.913 4.859 -41.810 1.00 56.53 101 LEU A O 1
ATOM 802 N N . ASP A 1 102 ? 16.248 5.813 -40.267 1.00 56.25 102 ASP A N 1
ATOM 803 C CA . ASP A 1 102 ? 15.954 7.199 -40.670 1.00 56.25 102 ASP A CA 1
ATOM 804 C C . ASP A 1 102 ? 16.323 7.468 -42.137 1.00 56.25 102 ASP A C 1
ATOM 806 O O . ASP A 1 102 ? 15.493 7.912 -42.930 1.00 56.25 102 ASP A O 1
ATOM 810 N N . VAL A 1 103 ? 17.543 7.116 -42.554 1.00 56.97 103 VAL A N 1
ATOM 811 C CA . VAL A 1 103 ? 18.017 7.361 -43.932 1.00 56.97 103 VAL A CA 1
ATOM 812 C C . VAL A 1 103 ? 17.172 6.619 -44.974 1.00 56.97 103 VAL 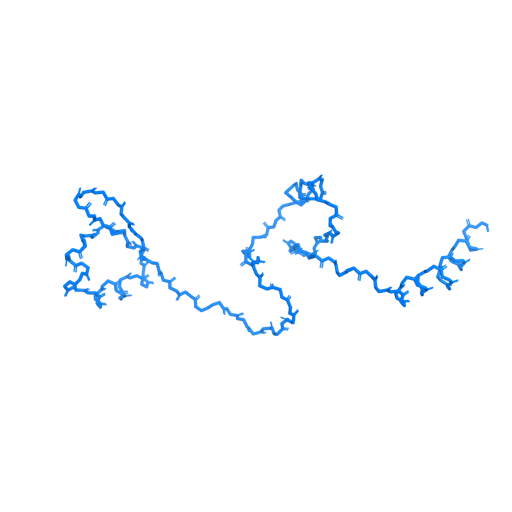A C 1
ATOM 814 O O . VAL A 1 103 ? 16.990 7.104 -46.090 1.00 56.97 103 VAL A O 1
ATOM 817 N N . ARG A 1 104 ? 16.627 5.446 -44.624 1.00 56.75 104 ARG A N 1
ATOM 818 C CA . ARG A 1 104 ? 15.770 4.678 -45.533 1.00 56.75 104 ARG A CA 1
ATOM 819 C C . ARG A 1 104 ? 14.353 5.233 -45.576 1.00 56.75 104 ARG A C 1
ATOM 821 O O . ARG A 1 104 ? 13.830 5.381 -46.668 1.00 56.75 104 ARG A O 1
ATOM 828 N N . LEU A 1 105 ? 13.744 5.565 -44.441 1.00 58.78 105 LEU A N 1
ATOM 829 C CA . LEU A 1 105 ? 12.360 6.051 -44.402 1.00 58.78 105 LEU A CA 1
ATOM 830 C C . LEU A 1 105 ? 12.204 7.431 -45.056 1.00 58.78 105 LEU A C 1
ATOM 832 O O . LEU A 1 105 ? 11.267 7.629 -45.826 1.00 58.78 105 LEU A O 1
ATOM 836 N N . PHE A 1 106 ? 13.148 8.350 -44.839 1.00 58.09 106 PHE A N 1
ATOM 837 C CA . PHE A 1 106 ? 13.111 9.673 -45.472 1.00 58.09 106 PHE A CA 1
ATOM 838 C C . PHE A 1 106 ? 13.498 9.652 -46.959 1.00 58.09 106 PHE A C 1
ATOM 840 O O . PHE A 1 106 ? 13.071 10.527 -47.706 1.00 58.09 106 PHE A O 1
ATOM 847 N N . GLY A 1 107 ? 14.243 8.640 -47.418 1.00 57.34 107 GLY A N 1
ATOM 848 C CA . GLY A 1 107 ? 14.601 8.472 -48.832 1.00 57.34 107 GLY A CA 1
ATOM 849 C C . GLY A 1 107 ? 13.469 7.959 -49.735 1.00 57.34 107 GLY A C 1
ATOM 850 O O . GLY A 1 107 ? 13.575 8.084 -50.950 1.00 57.34 107 GLY A O 1
ATOM 851 N N . TYR A 1 108 ? 12.391 7.399 -49.170 1.00 56.28 108 TYR A N 1
ATOM 852 C CA . TYR A 1 108 ? 11.197 6.964 -49.919 1.00 56.28 108 TYR A CA 1
ATOM 853 C C . TYR A 1 108 ? 10.038 7.975 -49.863 1.00 56.28 108 TYR A C 1
ATOM 855 O O . TYR A 1 108 ? 8.997 7.735 -50.471 1.00 56.28 108 TYR A O 1
ATOM 863 N N . ALA A 1 109 ? 10.193 9.081 -49.128 1.00 56.88 109 ALA A N 1
ATOM 864 C CA . ALA A 1 109 ? 9.155 10.096 -48.933 1.00 56.88 109 ALA A CA 1
ATOM 865 C C . ALA A 1 109 ? 9.287 11.319 -49.870 1.00 56.88 109 ALA A C 1
ATOM 867 O O . ALA A 1 109 ? 8.606 12.322 -49.655 1.00 56.88 109 ALA A O 1
ATOM 868 N N . THR A 1 110 ? 10.134 11.240 -50.903 1.00 48.31 110 THR A N 1
ATOM 869 C CA . THR A 1 110 ? 10.316 12.266 -51.953 1.00 48.31 110 THR A CA 1
ATOM 870 C C . THR A 1 110 ? 10.060 11.718 -53.341 1.00 48.31 110 THR A C 1
ATOM 872 O O . THR A 1 110 ? 10.534 10.589 -53.601 1.00 48.31 110 THR A O 1
#

pLDDT: mean 73.91, std 17.43, range [38.25, 94.88]

Foldseek 3Di:
DEDEPVVCVVPVVVVLVVLVPDKYFYDYPNHTDDIDHDDDPPPPPDDDDDDPDDDPVDLDDPVRVVVVVVVDPWDWDQDPSDIDGDDDQDPVSVCVCPPPPPVVVVVVVD

Radius of gyration: 24.95 Å; chains: 1; bounding box: 40×32×78 Å

Secondary structure (DSSP, 8-state):
-EEEHHHHHHTHHHHHHHTTTS-EEEEETTEEEEEE---------S---S--S--------HHHHHHHHHT-SS-EEEETTEEEEPPPPPHHHHHHIIIIIHHHHHHT--